Protein AF-A0A4Y2CMY1-F1 (afdb_monomer)

Mean predicted aligned error: 8.2 Å

Structure (mmCIF, N/CA/C/O backbone):
data_AF-A0A4Y2CMY1-F1
#
_entry.id   AF-A0A4Y2CMY1-F1
#
loop_
_atom_site.group_PDB
_atom_site.id
_atom_site.type_symbol
_atom_site.label_atom_id
_atom_site.label_alt_id
_atom_site.label_comp_id
_atom_site.label_asym_id
_atom_site.label_entity_id
_atom_site.label_seq_id
_atom_site.pdbx_PDB_ins_code
_atom_site.Cartn_x
_atom_site.Cartn_y
_atom_site.Cartn_z
_atom_site.occupancy
_atom_site.B_iso_or_equiv
_atom_site.auth_seq_id
_atom_site.auth_comp_id
_atom_site.auth_asym_id
_atom_site.auth_atom_id
_atom_site.pdbx_PDB_model_num
ATOM 1 N N . MET A 1 1 ? 28.777 8.986 -22.158 1.00 39.94 1 MET A N 1
ATOM 2 C CA . MET A 1 1 ? 27.433 9.081 -21.560 1.00 39.94 1 MET A CA 1
ATOM 3 C C . MET A 1 1 ? 26.627 7.968 -22.205 1.00 39.94 1 MET A C 1
ATOM 5 O O . MET A 1 1 ? 26.491 7.992 -23.418 1.00 39.94 1 MET A O 1
ATOM 9 N N . ARG A 1 2 ? 26.308 6.896 -21.472 1.00 36.31 2 ARG A N 1
ATOM 10 C CA . ARG A 1 2 ? 25.406 5.855 -21.984 1.00 36.31 2 ARG A CA 1
ATOM 11 C C . ARG A 1 2 ? 24.014 6.288 -21.560 1.00 36.31 2 ARG A C 1
ATOM 13 O O . ARG A 1 2 ? 23.754 6.332 -20.362 1.00 36.31 2 ARG A O 1
ATOM 20 N N . ASP A 1 3 ? 23.187 6.637 -22.531 1.00 36.41 3 ASP A N 1
ATOM 21 C CA . ASP A 1 3 ? 21.762 6.821 -22.311 1.00 36.41 3 ASP A CA 1
ATOM 22 C C . ASP A 1 3 ? 21.193 5.451 -21.945 1.00 36.41 3 ASP A C 1
ATOM 24 O O . ASP A 1 3 ? 21.105 4.548 -22.779 1.00 36.41 3 ASP A O 1
ATOM 28 N N . ILE A 1 4 ? 20.915 5.251 -20.658 1.00 46.50 4 ILE A N 1
ATOM 29 C CA . ILE A 1 4 ? 20.134 4.107 -20.207 1.00 46.50 4 ILE A CA 1
ATOM 30 C C . ILE A 1 4 ? 18.685 4.495 -20.482 1.00 46.50 4 ILE A C 1
ATOM 32 O O . ILE A 1 4 ? 18.083 5.255 -19.730 1.00 46.50 4 ILE A O 1
ATOM 36 N N . TYR A 1 5 ? 18.154 4.007 -21.600 1.00 39.91 5 TYR A N 1
ATOM 37 C CA . TYR A 1 5 ? 16.714 3.929 -21.799 1.00 39.91 5 TYR A CA 1
ATOM 38 C C . TYR A 1 5 ? 16.161 2.970 -20.742 1.00 39.91 5 TYR A C 1
ATOM 40 O O . TYR A 1 5 ? 16.405 1.765 -20.808 1.00 39.91 5 TYR A O 1
ATOM 48 N N . VAL A 1 6 ? 15.456 3.506 -19.747 1.00 49.09 6 VAL A N 1
ATOM 49 C CA . VAL A 1 6 ? 14.547 2.707 -18.921 1.00 49.09 6 VAL A CA 1
ATOM 50 C C . VAL A 1 6 ? 13.265 2.607 -19.737 1.00 49.09 6 VAL A C 1
ATOM 52 O O . VAL A 1 6 ? 12.401 3.475 -19.667 1.00 49.09 6 VAL A O 1
ATOM 55 N N . ASP A 1 7 ? 13.234 1.629 -20.637 1.00 40.53 7 ASP A N 1
ATOM 56 C CA . ASP A 1 7 ? 12.063 1.338 -21.454 1.00 40.53 7 ASP A CA 1
ATOM 57 C C . ASP A 1 7 ? 11.098 0.507 -20.595 1.00 40.53 7 ASP A C 1
ATOM 59 O O . ASP A 1 7 ? 11.425 -0.609 -20.185 1.00 40.53 7 ASP A O 1
ATOM 63 N N . GLY A 1 8 ? 9.953 1.100 -20.258 1.00 53.59 8 GLY A N 1
ATOM 64 C CA . GLY A 1 8 ? 8.936 0.542 -19.367 1.00 53.59 8 GLY A CA 1
ATOM 65 C C . GLY A 1 8 ? 8.569 1.516 -18.249 1.00 53.59 8 GLY A C 1
ATOM 66 O O . GLY A 1 8 ? 9.427 1.943 -17.479 1.00 53.59 8 GLY A O 1
ATOM 67 N N . GLU A 1 9 ? 7.286 1.874 -18.145 1.00 57.78 9 GLU A N 1
ATOM 68 C CA . GLU A 1 9 ? 6.769 2.404 -16.882 1.00 57.78 9 GLU A CA 1
ATOM 69 C C . GLU A 1 9 ? 7.078 1.352 -15.812 1.00 57.78 9 GLU A C 1
ATOM 71 O O . GLU A 1 9 ? 6.685 0.196 -15.963 1.00 57.78 9 GLU A O 1
ATOM 76 N N . ASN A 1 10 ? 7.828 1.707 -14.765 1.00 75.69 10 ASN A N 1
ATOM 77 C CA . ASN A 1 10 ? 7.955 0.793 -13.639 1.00 75.69 10 ASN A CA 1
ATOM 78 C C . ASN A 1 10 ? 6.553 0.654 -13.028 1.00 75.69 10 ASN A C 1
ATOM 80 O O . ASN A 1 10 ? 5.804 1.624 -12.904 1.00 75.69 10 ASN A O 1
ATOM 84 N N . THR A 1 11 ? 6.142 -0.558 -12.691 1.00 86.19 11 THR A N 1
ATOM 85 C CA . THR A 1 11 ? 4.811 -0.787 -12.131 1.00 86.19 11 THR A CA 1
ATOM 86 C C . THR A 1 11 ? 4.911 -1.533 -10.820 1.00 86.19 11 THR A C 1
ATOM 88 O O . THR A 1 11 ? 5.835 -2.307 -10.573 1.00 86.19 11 THR A O 1
ATOM 91 N N . VAL A 1 12 ? 3.939 -1.274 -9.954 1.00 89.44 12 VAL A N 1
ATOM 92 C CA . VAL A 1 12 ? 3.596 -2.153 -8.847 1.00 89.44 12 VAL A CA 1
ATOM 93 C C . VAL A 1 12 ? 2.366 -2.934 -9.283 1.00 89.44 12 VAL A C 1
ATOM 95 O O . VAL A 1 12 ? 1.256 -2.400 -9.352 1.00 89.44 12 VAL A O 1
ATOM 98 N N . ASP A 1 13 ? 2.589 -4.199 -9.608 1.00 91.88 13 ASP A N 1
ATOM 99 C CA . ASP A 1 13 ? 1.541 -5.134 -9.991 1.00 91.88 13 ASP A CA 1
ATOM 100 C C . ASP A 1 13 ? 0.926 -5.754 -8.730 1.00 91.88 13 ASP A C 1
ATOM 102 O O . ASP A 1 13 ? 1.616 -6.379 -7.920 1.00 91.88 13 ASP A O 1
ATOM 106 N N . VAL A 1 14 ? -0.384 -5.592 -8.558 1.00 91.94 14 VAL A N 1
ATOM 107 C CA . VAL A 1 14 ? -1.132 -6.119 -7.413 1.00 91.94 14 VAL A CA 1
ATOM 108 C C . VAL A 1 14 ? -1.873 -7.381 -7.836 1.00 91.94 14 VAL A C 1
ATOM 110 O O . VAL A 1 14 ? -2.736 -7.367 -8.717 1.00 91.94 14 VAL A O 1
ATOM 113 N N . TYR A 1 15 ? -1.547 -8.481 -7.167 1.00 92.00 15 TYR A N 1
ATOM 114 C CA . TYR A 1 15 ? -2.124 -9.798 -7.405 1.00 92.00 15 TYR A CA 1
ATOM 115 C C . TYR A 1 15 ? -3.077 -10.160 -6.269 1.00 92.00 15 TYR A C 1
ATOM 117 O O . TYR A 1 15 ? -2.705 -10.100 -5.098 1.00 92.00 15 TYR A O 1
ATOM 125 N N . PHE A 1 16 ? -4.292 -10.588 -6.610 1.00 88.31 16 PHE A N 1
ATOM 126 C CA . PHE A 1 16 ? -5.270 -11.062 -5.632 1.00 88.31 16 PHE A CA 1
ATOM 127 C C . PHE A 1 16 ? -5.338 -12.590 -5.638 1.00 88.31 16 PHE A C 1
ATOM 129 O O . PHE A 1 16 ? -5.302 -13.231 -6.695 1.00 88.31 16 PHE A O 1
ATOM 136 N N . TRP A 1 17 ? -5.423 -13.173 -4.442 1.00 90.19 17 TRP A N 1
ATOM 137 C CA . TRP A 1 17 ? -5.604 -14.610 -4.266 1.00 90.19 17 TRP A CA 1
ATOM 138 C C . TRP A 1 17 ? -7.013 -15.026 -4.693 1.00 90.19 17 TRP A C 1
ATOM 140 O O . TRP A 1 17 ? -8.000 -14.500 -4.181 1.00 90.19 17 TRP A O 1
ATOM 150 N N . ASN A 1 18 ? -7.107 -16.000 -5.596 1.00 87.31 18 ASN A N 1
ATOM 151 C CA . ASN A 1 18 ? -8.354 -16.669 -5.941 1.00 87.31 18 ASN A CA 1
ATOM 152 C C . A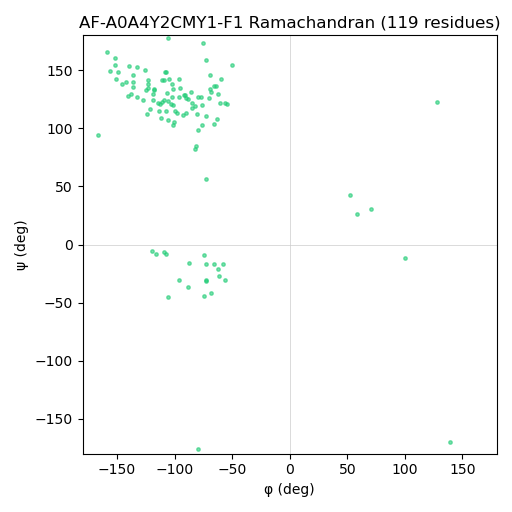SN A 1 18 ? -8.440 -17.990 -5.162 1.00 87.31 18 ASN A C 1
ATOM 154 O O . ASN A 1 18 ? -7.666 -18.917 -5.409 1.00 87.31 18 ASN A O 1
ATOM 158 N N . SER A 1 19 ? -9.393 -18.078 -4.231 1.00 89.50 19 SER A N 1
ATOM 159 C CA . SER A 1 19 ? -9.588 -19.255 -3.379 1.00 89.50 19 SER A CA 1
ATOM 160 C C . SER A 1 19 ? -10.182 -20.457 -4.112 1.00 89.50 19 SER A C 1
ATOM 162 O O . SER A 1 19 ? -9.848 -21.586 -3.764 1.00 89.50 19 SER A O 1
ATOM 164 N N . GLU A 1 20 ? -11.014 -20.243 -5.134 1.00 89.88 20 GLU A N 1
ATOM 165 C CA . GLU A 1 20 ? -11.628 -21.324 -5.916 1.00 89.88 20 GLU A CA 1
ATOM 166 C C . GLU A 1 20 ? -10.576 -22.067 -6.744 1.00 89.88 20 GLU A C 1
ATOM 168 O O . GLU A 1 20 ? -10.574 -23.296 -6.805 1.00 89.88 20 GLU A O 1
ATOM 173 N N . GLY A 1 21 ? -9.649 -21.316 -7.346 1.00 88.62 21 GLY A N 1
ATOM 174 C CA . GLY A 1 21 ? -8.544 -21.863 -8.135 1.00 88.62 21 GLY A CA 1
ATOM 175 C C . GLY A 1 21 ? -7.300 -22.215 -7.318 1.00 88.62 21 GLY A C 1
ATOM 176 O O . GLY A 1 21 ? -6.438 -22.933 -7.813 1.00 88.62 21 GLY A O 1
ATOM 177 N N . SER A 1 22 ? -7.196 -21.723 -6.078 1.00 91.81 22 SER A N 1
ATOM 178 C CA . SER A 1 22 ? -5.965 -21.760 -5.274 1.00 91.81 22 SER A CA 1
ATOM 179 C C . SER A 1 22 ? -4.748 -21.174 -6.006 1.00 91.81 22 SER A C 1
ATOM 181 O O . SER A 1 22 ? -3.646 -21.725 -5.967 1.00 91.81 22 SER A O 1
ATOM 183 N N . THR A 1 23 ? -4.950 -20.050 -6.694 1.00 92.44 23 THR A N 1
ATOM 184 C CA . THR A 1 23 ? -3.920 -19.376 -7.497 1.00 92.44 23 THR A CA 1
ATOM 185 C C . THR A 1 23 ? -3.987 -17.863 -7.334 1.00 92.44 23 THR A C 1
ATOM 187 O O . THR A 1 23 ? -5.061 -17.296 -7.141 1.00 92.44 23 THR A O 1
ATOM 190 N N . PHE A 1 24 ? -2.859 -17.183 -7.526 1.00 90.62 24 PHE A N 1
ATOM 191 C CA . PHE A 1 24 ? -2.863 -15.761 -7.872 1.00 90.62 24 PHE A CA 1
ATOM 192 C C . PHE A 1 24 ? -3.159 -15.626 -9.374 1.00 90.62 24 PHE A C 1
ATOM 194 O O . PHE A 1 24 ? -2.531 -16.303 -10.187 1.00 90.62 24 PHE A O 1
ATOM 201 N N . SER A 1 25 ? -4.157 -14.818 -9.739 1.00 69.31 25 SER A N 1
ATOM 202 C CA . SER A 1 25 ? -4.545 -14.590 -11.150 1.00 69.31 25 SER A CA 1
ATOM 203 C C . SER A 1 25 ? -3.604 -13.572 -11.828 1.00 69.31 25 SER A C 1
ATOM 205 O O . SER A 1 25 ? -2.664 -13.119 -11.189 1.00 69.31 25 SER A O 1
ATOM 207 N N . SER A 1 26 ? -3.835 -13.169 -13.090 1.00 73.94 26 SER A N 1
ATOM 208 C CA . SER A 1 26 ? -3.190 -11.970 -13.682 1.00 73.94 26 SER A CA 1
ATOM 209 C C . SER A 1 26 ? -3.351 -10.745 -12.764 1.00 73.94 26 SER A C 1
ATOM 211 O O . SER A 1 26 ? -4.330 -10.728 -12.010 1.00 73.94 26 SER A O 1
ATOM 213 N N . PRO A 1 27 ? -2.457 -9.731 -12.810 1.00 7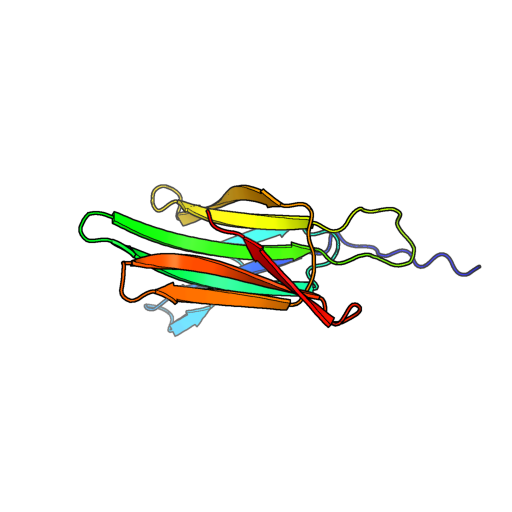6.44 27 PRO A N 1
ATOM 214 C CA . PRO A 1 27 ? -2.531 -8.614 -11.873 1.00 76.44 27 PRO A CA 1
ATOM 215 C C . PRO A 1 27 ? -3.925 -7.988 -11.920 1.00 76.44 27 PRO A C 1
ATOM 217 O O . PRO A 1 27 ? -4.397 -7.568 -12.978 1.00 76.44 27 PRO A O 1
ATOM 220 N N . GLY A 1 28 ? -4.606 -7.987 -10.773 1.00 83.56 28 GLY A N 1
ATOM 221 C CA . GLY A 1 28 ? -5.939 -7.397 -10.650 1.00 83.56 28 GLY A CA 1
ATOM 222 C C . GLY A 1 28 ? -5.881 -5.876 -10.673 1.00 83.56 28 GLY A C 1
ATOM 223 O O . GLY A 1 28 ? -6.887 -5.225 -10.936 1.00 83.56 28 GLY A O 1
ATOM 224 N N . GLN A 1 29 ? -4.692 -5.313 -10.452 1.00 92.75 29 GLN A N 1
ATOM 225 C CA . GLN A 1 29 ? -4.406 -3.907 -10.652 1.00 92.75 29 GLN A CA 1
ATOM 226 C C . GLN A 1 29 ? -2.934 -3.704 -11.016 1.00 92.75 29 GLN A C 1
ATOM 228 O O . GLN A 1 29 ? -2.057 -4.357 -10.459 1.00 92.75 29 GLN A O 1
ATOM 233 N N . ILE A 1 30 ? -2.668 -2.753 -11.911 1.00 92.44 30 ILE A N 1
ATOM 234 C CA . ILE A 1 30 ? -1.324 -2.269 -12.233 1.00 92.44 30 ILE A CA 1
ATOM 235 C C . ILE A 1 30 ? -1.251 -0.812 -11.777 1.00 92.44 30 ILE A C 1
ATOM 237 O O . ILE A 1 30 ? -2.069 0.013 -12.191 1.00 92.44 30 ILE A O 1
ATOM 241 N N . ILE A 1 31 ? -0.303 -0.497 -10.897 1.00 92.44 31 ILE A N 1
ATOM 242 C CA . ILE A 1 31 ? -0.072 0.860 -10.399 1.00 92.44 31 ILE A CA 1
ATOM 243 C C . ILE A 1 31 ? 1.219 1.377 -11.023 1.00 92.44 31 ILE A C 1
ATOM 245 O O . ILE A 1 31 ? 2.294 0.857 -10.739 1.00 92.44 31 ILE A O 1
ATOM 249 N N . ALA A 1 32 ? 1.121 2.416 -11.852 1.00 88.25 32 ALA A N 1
ATOM 250 C CA . ALA A 1 32 ? 2.301 3.084 -12.387 1.00 88.25 32 ALA A CA 1
ATOM 251 C C . ALA A 1 32 ? 3.123 3.695 -11.245 1.00 88.25 32 ALA A C 1
ATOM 253 O O . ALA A 1 32 ? 2.592 4.426 -10.401 1.00 88.25 32 ALA A O 1
ATOM 254 N N . SER A 1 33 ? 4.420 3.410 -11.243 1.00 83.06 33 SER A N 1
ATOM 255 C CA . SER A 1 33 ? 5.382 3.961 -10.304 1.00 83.06 33 SER A CA 1
ATOM 256 C C . SER A 1 33 ? 6.645 4.381 -11.037 1.00 83.06 33 SER A C 1
ATOM 258 O O . SER A 1 33 ? 7.055 3.772 -12.014 1.00 83.06 33 SER A O 1
ATOM 260 N N . THR A 1 34 ? 7.303 5.444 -10.589 1.00 75.62 34 THR A N 1
ATOM 261 C CA . THR A 1 34 ? 8.565 5.815 -11.246 1.00 75.62 34 THR A CA 1
ATOM 262 C C . THR A 1 34 ? 9.679 4.844 -10.848 1.00 75.62 34 THR A C 1
ATOM 264 O O . THR A 1 34 ? 10.440 4.398 -11.701 1.00 75.62 34 THR A O 1
ATOM 267 N N . TYR A 1 35 ? 9.765 4.507 -9.557 1.00 81.00 35 TYR A N 1
ATOM 268 C CA . TYR A 1 35 ? 10.724 3.562 -8.983 1.00 81.00 35 TYR A CA 1
ATOM 269 C C . TYR A 1 35 ? 10.281 3.208 -7.557 1.00 81.00 35 TYR A C 1
ATOM 271 O O . TYR A 1 35 ? 10.570 3.952 -6.620 1.00 81.00 35 TYR A O 1
ATOM 279 N N . ALA A 1 36 ? 9.535 2.117 -7.388 1.00 86.31 36 ALA A N 1
ATOM 280 C CA . ALA A 1 36 ? 9.080 1.689 -6.069 1.00 86.31 36 ALA A CA 1
ATOM 281 C C . ALA A 1 36 ? 10.260 1.112 -5.268 1.00 86.31 36 ALA A C 1
ATOM 283 O O . ALA A 1 36 ? 10.787 0.054 -5.602 1.00 86.31 36 ALA A O 1
ATOM 284 N N . GLU A 1 37 ? 10.679 1.823 -4.224 1.00 85.00 37 GLU A N 1
ATOM 285 C CA . GLU A 1 37 ? 11.760 1.416 -3.320 1.00 85.00 37 GLU A CA 1
ATOM 286 C C . GLU A 1 37 ? 11.226 0.563 -2.164 1.00 85.00 37 GLU A C 1
ATOM 288 O O . GLU A 1 37 ? 11.858 -0.406 -1.753 1.00 85.00 37 GLU A O 1
ATOM 293 N N . SER A 1 38 ? 10.033 0.898 -1.672 1.00 89.19 38 SER A N 1
ATOM 294 C CA . SER A 1 38 ? 9.363 0.179 -0.594 1.00 89.19 38 SER A CA 1
ATOM 295 C C . SER A 1 38 ? 7.863 0.123 -0.852 1.00 89.19 38 SER A C 1
ATOM 297 O O . SER A 1 38 ? 7.257 1.098 -1.306 1.00 89.19 38 SER A O 1
ATOM 299 N N . VAL A 1 39 ? 7.261 -1.027 -0.561 1.00 92.19 39 VAL A N 1
ATOM 300 C CA . VAL A 1 39 ? 5.821 -1.261 -0.679 1.00 92.19 39 VAL A CA 1
ATOM 301 C C . VAL A 1 39 ? 5.346 -1.924 0.603 1.00 92.19 39 VAL A C 1
ATOM 303 O O . VAL A 1 39 ? 5.892 -2.951 1.003 1.00 92.19 39 VAL A O 1
ATOM 306 N N . LEU A 1 40 ? 4.322 -1.357 1.242 1.00 95.12 40 LEU A N 1
ATOM 307 C CA . LEU A 1 40 ? 3.814 -1.878 2.504 1.00 95.12 40 LEU A CA 1
ATOM 308 C C . LEU A 1 40 ? 2.290 -1.819 2.583 1.00 95.12 40 LEU A C 1
ATOM 310 O O . LEU A 1 40 ? 1.674 -0.770 2.390 1.00 95.12 40 LEU A O 1
ATOM 314 N N . LEU A 1 41 ? 1.691 -2.961 2.913 1.00 95.00 41 LEU A N 1
ATOM 315 C CA . LEU A 1 41 ? 0.254 -3.123 3.104 1.00 95.00 41 LEU A CA 1
ATOM 316 C C . LEU A 1 41 ? -0.104 -3.017 4.593 1.00 95.00 41 LEU A C 1
ATOM 318 O O . LEU A 1 41 ? 0.616 -3.534 5.446 1.00 95.00 41 LEU A O 1
ATOM 322 N N . MET A 1 42 ? -1.243 -2.400 4.900 1.00 95.44 42 MET A N 1
ATOM 323 C CA . MET A 1 42 ? -1.806 -2.336 6.247 1.00 95.44 42 MET A CA 1
ATOM 324 C C . MET A 1 42 ? -3.313 -2.561 6.214 1.00 95.44 42 MET A C 1
ATOM 326 O O . MET A 1 42 ? -4.024 -1.878 5.485 1.00 95.44 42 MET A O 1
ATOM 330 N N . SER A 1 43 ? -3.803 -3.474 7.051 1.00 94.81 43 SER A N 1
ATOM 331 C CA . SER A 1 43 ? -5.223 -3.564 7.391 1.00 94.81 43 SER A CA 1
ATOM 332 C C . SER A 1 43 ? -5.435 -2.889 8.739 1.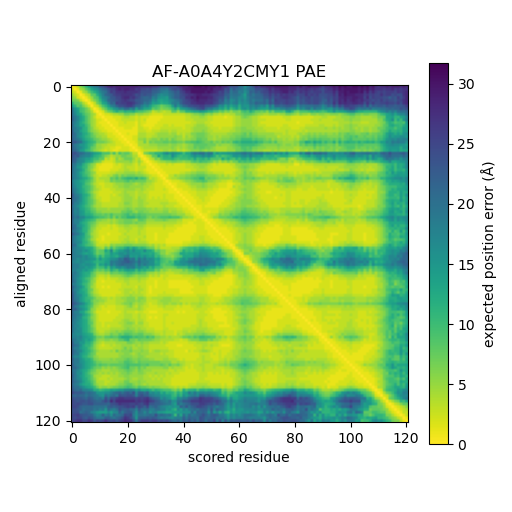00 94.81 43 SER A C 1
ATOM 334 O O . SER A 1 43 ? -4.943 -3.370 9.757 1.00 94.81 43 SER A O 1
ATOM 336 N N . TYR A 1 44 ? -6.180 -1.792 8.752 1.00 94.25 44 TYR A N 1
ATOM 337 C CA . TYR A 1 44 ? -6.470 -1.010 9.945 1.00 94.25 44 TYR A CA 1
ATOM 338 C C . TYR A 1 44 ? -7.974 -0.989 10.205 1.00 94.25 44 TYR A C 1
ATOM 340 O O . TYR A 1 44 ? -8.754 -0.580 9.349 1.00 94.25 44 TYR A O 1
ATOM 348 N N . ALA A 1 45 ? -8.376 -1.417 11.398 1.00 92.75 45 ALA A N 1
ATOM 349 C CA . ALA A 1 45 ? -9.769 -1.440 11.810 1.00 92.75 45 ALA A CA 1
ATOM 350 C C . ALA A 1 45 ? -9.968 -0.638 13.097 1.00 92.75 45 ALA A C 1
ATOM 352 O O . ALA A 1 45 ? -9.187 -0.725 14.041 1.00 92.75 45 ALA A O 1
ATOM 353 N N . THR A 1 46 ? -11.055 0.117 13.114 1.00 87.44 46 THR A N 1
ATOM 354 C CA . THR A 1 46 ? -11.638 0.767 14.288 1.00 87.44 46 THR A CA 1
ATOM 355 C C . THR A 1 46 ? -12.903 0.013 14.691 1.00 87.44 46 THR A C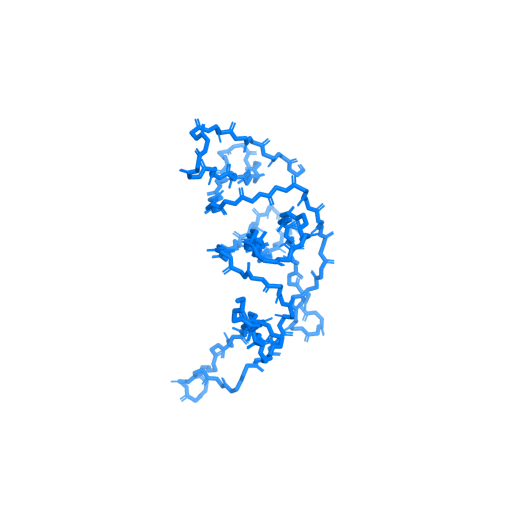 1
ATOM 357 O O . THR A 1 46 ? -13.338 -0.905 13.997 1.00 87.44 46 THR A O 1
ATOM 360 N N . GLU A 1 47 ? -13.551 0.442 15.771 1.00 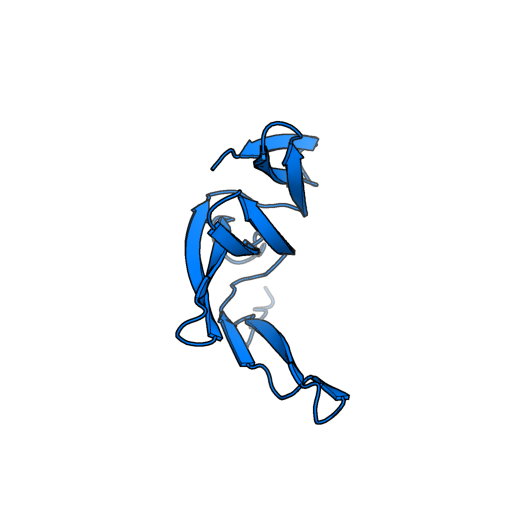87.75 47 GLU A N 1
ATOM 361 C CA . GLU A 1 47 ? -14.848 -0.107 16.184 1.00 87.75 47 GLU A CA 1
ATOM 362 C C . GLU A 1 47 ? -15.927 -0.012 15.084 1.00 87.75 47 GLU A C 1
ATOM 364 O O . GLU A 1 47 ? -16.791 -0.880 14.994 1.00 87.75 47 GLU A O 1
ATOM 369 N N . TYR A 1 48 ? -15.863 1.003 14.213 1.00 88.44 48 TYR A N 1
ATOM 370 C CA . TYR A 1 48 ? -16.936 1.312 13.255 1.00 88.44 48 TYR A CA 1
ATOM 371 C C . TYR A 1 48 ? -16.541 1.170 11.784 1.00 88.44 48 TYR A C 1
ATOM 373 O O . TYR A 1 48 ? -17.388 1.314 10.904 1.00 88.44 48 TYR A O 1
ATOM 381 N N . SER A 1 49 ? -15.262 0.951 11.483 1.00 89.50 49 SER A N 1
ATOM 382 C CA . SER A 1 49 ? -14.769 0.945 10.104 1.00 89.50 49 SER A CA 1
ATOM 383 C C . SER A 1 49 ? -13.495 0.128 9.955 1.00 89.50 49 SER A C 1
ATOM 385 O O . SER A 1 49 ? -12.688 0.066 10.878 1.00 89.50 49 SER A O 1
ATOM 387 N N . SER A 1 50 ? -13.313 -0.469 8.780 1.00 93.12 50 SER A N 1
ATOM 388 C CA . SER A 1 50 ? -12.089 -1.160 8.383 1.00 93.12 50 SER A CA 1
ATOM 389 C C . SER A 1 50 ? -11.557 -0.535 7.102 1.00 93.12 50 SER A C 1
ATOM 391 O O . SER A 1 50 ? -12.327 -0.152 6.219 1.00 93.12 50 SER A O 1
ATOM 393 N N . PHE A 1 51 ? -10.241 -0.419 7.012 1.00 94.50 51 PHE A N 1
ATOM 394 C CA . PHE A 1 51 ? -9.533 0.160 5.887 1.00 94.50 51 PHE A CA 1
ATOM 395 C C . PHE A 1 51 ? -8.337 -0.716 5.541 1.00 94.50 51 PHE A C 1
ATOM 397 O O . PHE A 1 51 ? -7.611 -1.170 6.423 1.00 94.50 51 PHE A O 1
ATOM 404 N N . ILE A 1 52 ? -8.094 -0.896 4.247 1.00 96.19 52 ILE A N 1
ATOM 405 C CA . ILE A 1 52 ? -6.852 -1.483 3.755 1.00 96.19 52 ILE A CA 1
ATOM 406 C C . ILE A 1 52 ? -6.084 -0.380 3.036 1.00 96.19 52 ILE A C 1
ATOM 408 O O . ILE A 1 52 ? -6.594 0.232 2.095 1.00 96.19 52 ILE A O 1
ATOM 412 N N . PHE A 1 53 ? -4.866 -0.121 3.490 1.00 96.88 53 PHE A N 1
ATOM 413 C CA . PHE A 1 53 ? -3.950 0.837 2.895 1.00 96.88 53 PHE A CA 1
ATOM 414 C C . PHE A 1 53 ? -2.791 0.116 2.220 1.00 96.88 53 PHE A C 1
ATOM 416 O O . PHE A 1 53 ? -2.269 -0.867 2.742 1.00 96.88 53 PHE A O 1
ATOM 423 N N . LEU A 1 54 ? -2.366 0.645 1.079 1.00 96.62 54 LEU A N 1
ATOM 424 C CA . LEU A 1 54 ? -1.144 0.264 0.385 1.00 96.62 54 LEU A CA 1
ATOM 425 C C . LEU A 1 54 ? -0.282 1.514 0.254 1.00 96.62 54 LEU A C 1
ATOM 427 O O . LEU A 1 54 ? -0.677 2.472 -0.405 1.00 96.62 54 LEU A O 1
ATOM 431 N N . ALA A 1 55 ? 0.884 1.520 0.881 1.00 95.50 55 ALA A N 1
ATOM 432 C CA . ALA A 1 55 ? 1.852 2.594 0.749 1.00 95.50 55 ALA A CA 1
ATOM 433 C C . ALA A 1 55 ? 2.969 2.180 -0.210 1.00 95.50 55 ALA A C 1
ATOM 435 O O . ALA A 1 55 ? 3.498 1.075 -0.106 1.00 95.50 55 ALA A O 1
ATOM 436 N N . ILE A 1 56 ? 3.315 3.073 -1.136 1.00 93.69 56 ILE A N 1
ATOM 437 C CA . ILE A 1 56 ? 4.409 2.903 -2.094 1.00 93.69 56 ILE A CA 1
ATOM 438 C C . ILE A 1 56 ? 5.349 4.097 -1.933 1.00 93.69 56 ILE A C 1
ATOM 440 O O . ILE A 1 56 ? 4.964 5.229 -2.236 1.00 93.69 56 ILE A O 1
ATOM 444 N N . ALA A 1 57 ? 6.565 3.854 -1.446 1.00 91.25 57 ALA A N 1
ATOM 445 C CA . ALA A 1 57 ? 7.636 4.842 -1.447 1.00 91.25 57 ALA A CA 1
ATOM 446 C C . ALA A 1 57 ? 8.339 4.804 -2.803 1.00 91.25 57 ALA A C 1
ATOM 448 O O . ALA A 1 57 ? 8.920 3.789 -3.191 1.00 91.25 57 ALA A O 1
ATOM 449 N N . GLU A 1 58 ? 8.271 5.912 -3.526 1.00 87.81 58 GLU A N 1
ATOM 450 C CA . GLU A 1 58 ? 8.971 6.111 -4.783 1.00 87.81 58 GLU A CA 1
ATOM 451 C C . GLU A 1 58 ? 10.315 6.784 -4.505 1.00 87.81 58 GLU A C 1
ATOM 453 O O . GLU A 1 58 ? 10.375 7.946 -4.086 1.00 87.81 58 GLU A O 1
ATOM 458 N N . GLY A 1 59 ? 11.388 6.027 -4.719 1.00 74.44 59 GLY A N 1
ATOM 459 C CA . GLY A 1 59 ? 12.754 6.485 -4.507 1.00 74.44 59 GLY A CA 1
ATOM 460 C C . GLY A 1 59 ? 13.236 7.435 -5.605 1.00 74.44 59 GLY A C 1
ATOM 461 O O . GLY A 1 59 ? 12.588 7.648 -6.635 1.00 74.44 59 GLY A O 1
ATOM 462 N N . LYS A 1 60 ? 14.432 7.997 -5.407 1.00 67.38 60 LYS A N 1
ATOM 463 C CA . LYS A 1 60 ? 15.097 8.822 -6.425 1.00 67.38 60 LYS A CA 1
ATOM 464 C C . LYS A 1 60 ? 15.713 7.942 -7.506 1.00 67.38 60 LYS A C 1
ATOM 466 O O . LYS A 1 60 ? 16.557 7.099 -7.213 1.00 67.38 60 LYS A O 1
ATOM 471 N N . ILE A 1 61 ? 15.395 8.216 -8.769 1.00 65.75 61 ILE A N 1
ATOM 472 C CA . ILE A 1 61 ? 16.180 7.691 -9.890 1.00 65.75 61 ILE A CA 1
ATOM 473 C C . ILE A 1 61 ? 17.398 8.608 -10.068 1.00 65.75 61 ILE A C 1
ATOM 475 O O . ILE A 1 61 ? 17.209 9.778 -10.388 1.00 65.75 61 ILE A O 1
ATOM 479 N N . PRO A 1 62 ? 18.650 8.125 -9.938 1.00 57.22 62 PRO A N 1
ATOM 480 C CA . PRO A 1 62 ? 19.844 8.983 -9.974 1.00 57.22 62 PRO A CA 1
ATOM 481 C C . PRO A 1 62 ? 20.025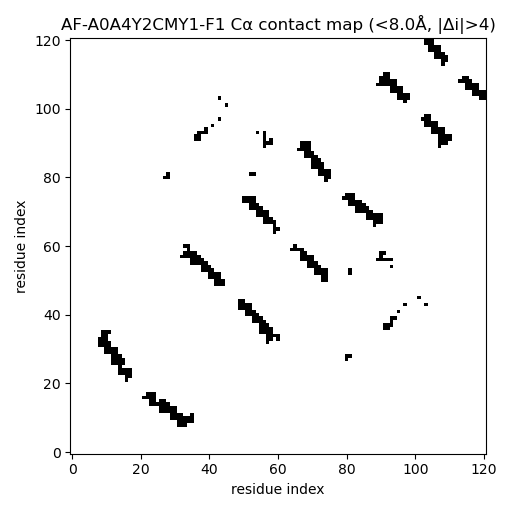 9.820 -11.252 1.00 57.22 62 PRO A C 1
ATOM 483 O O . PRO A 1 62 ? 20.810 10.763 -11.264 1.00 57.22 62 PRO A O 1
ATOM 486 N N . MET A 1 63 ? 19.328 9.468 -12.337 1.00 61.00 63 MET A N 1
ATOM 487 C CA . MET A 1 63 ? 19.442 10.106 -13.653 1.00 61.00 63 MET A CA 1
ATOM 488 C C . MET A 1 63 ? 18.212 10.940 -14.047 1.00 61.00 63 MET A C 1
ATOM 490 O O . MET A 1 63 ? 18.254 11.626 -15.065 1.00 61.00 63 MET A O 1
ATOM 494 N N . VAL A 1 64 ? 17.137 10.914 -13.252 1.00 66.38 64 VAL A N 1
ATOM 495 C CA . VAL A 1 64 ? 15.913 11.694 -13.486 1.00 66.38 64 VAL A CA 1
ATOM 496 C C . VAL A 1 64 ? 15.742 12.632 -12.298 1.00 66.38 64 VAL A C 1
ATOM 498 O O . VAL A 1 64 ? 15.793 12.188 -11.156 1.00 66.38 64 VAL A O 1
ATOM 501 N N . GLN A 1 65 ? 15.536 13.929 -12.539 1.00 63.62 65 GLN A N 1
ATOM 502 C CA . GLN A 1 65 ? 15.232 14.899 -11.476 1.00 63.62 65 GLN A CA 1
ATOM 503 C C . GLN A 1 65 ? 13.799 14.712 -10.945 1.00 63.62 65 GLN A C 1
ATOM 505 O O . GLN A 1 65 ? 12.988 15.632 -10.989 1.00 63.62 65 GLN A O 1
ATOM 510 N N . ASN A 1 66 ? 13.466 13.509 -10.483 1.00 68.00 66 ASN A N 1
ATOM 511 C CA . ASN A 1 66 ? 12.213 13.261 -9.795 1.00 68.00 66 ASN A CA 1
ATOM 512 C C . ASN A 1 66 ? 12.420 13.449 -8.299 1.00 68.00 66 ASN A C 1
ATOM 514 O O . ASN A 1 66 ? 13.331 12.871 -7.699 1.00 68.00 66 ASN A O 1
ATOM 518 N N . GLU A 1 67 ? 11.548 14.264 -7.711 1.00 74.94 67 GLU A N 1
ATOM 519 C CA . GLU A 1 67 ? 11.464 14.377 -6.266 1.00 74.94 67 GLU A CA 1
ATOM 520 C C . GLU A 1 67 ? 10.892 13.071 -5.692 1.00 74.94 67 GLU A C 1
ATOM 522 O O . GLU A 1 67 ? 9.908 12.543 -6.228 1.00 74.94 67 GLU A O 1
ATOM 527 N N . PRO A 1 68 ? 11.511 12.534 -4.630 1.00 80.81 68 PRO A N 1
ATOM 528 C CA . PRO A 1 68 ? 11.016 11.359 -3.940 1.00 80.81 68 PRO A CA 1
ATOM 529 C C . PRO A 1 68 ? 9.622 11.621 -3.387 1.00 80.81 68 PRO A C 1
ATOM 531 O O . PRO A 1 68 ? 9.336 12.706 -2.871 1.00 80.81 68 PRO A O 1
ATOM 534 N N . ARG A 1 69 ? 8.764 10.609 -3.443 1.00 88.44 69 ARG A N 1
ATOM 535 C CA . ARG A 1 69 ? 7.429 10.715 -2.862 1.00 88.44 69 ARG A CA 1
ATOM 536 C C . ARG A 1 69 ? 6.926 9.375 -2.374 1.00 88.44 69 ARG A C 1
ATOM 538 O O . ARG A 1 69 ? 7.132 8.344 -2.993 1.00 88.44 69 ARG A O 1
ATOM 545 N N . LEU A 1 70 ? 6.135 9.431 -1.326 1.00 91.00 70 LEU A N 1
ATOM 546 C CA . LEU A 1 70 ? 5.352 8.338 -0.802 1.00 91.00 70 LEU A CA 1
ATOM 547 C C . LEU A 1 70 ? 3.903 8.531 -1.244 1.00 91.00 70 LEU A C 1
ATOM 549 O O . LEU A 1 70 ? 3.309 9.588 -1.026 1.00 91.00 70 LEU A O 1
ATOM 553 N N . VAL A 1 71 ? 3.317 7.512 -1.860 1.00 93.94 71 VAL A N 1
ATOM 554 C CA . VAL A 1 71 ? 1.910 7.515 -2.262 1.00 93.94 71 VAL A CA 1
ATOM 555 C C . VAL A 1 71 ? 1.164 6.483 -1.431 1.00 93.94 71 VAL A C 1
ATOM 557 O O . VAL A 1 71 ? 1.491 5.298 -1.457 1.00 93.94 71 VAL A O 1
ATOM 560 N N . ILE A 1 72 ? 0.151 6.937 -0.697 1.00 96.00 72 ILE A N 1
ATOM 561 C CA . ILE A 1 72 ? -0.761 6.077 0.052 1.00 96.00 72 ILE A CA 1
ATOM 562 C C . ILE A 1 72 ? -1.991 5.853 -0.814 1.00 96.00 72 ILE A C 1
ATOM 564 O O . ILE A 1 72 ? -2.636 6.801 -1.269 1.00 96.00 72 ILE A O 1
ATOM 568 N N . TYR A 1 73 ? -2.328 4.591 -1.013 1.00 97.25 73 TYR A N 1
ATOM 569 C CA . TYR A 1 73 ? -3.556 4.141 -1.631 1.00 97.25 73 TYR A CA 1
ATOM 570 C C . TYR A 1 73 ? -4.461 3.524 -0.572 1.00 97.25 73 TYR A C 1
ATOM 572 O O . TYR A 1 73 ? -3.989 2.919 0.390 1.00 97.25 73 TYR A O 1
ATOM 580 N N . ARG A 1 74 ? -5.769 3.650 -0.767 1.00 96.88 74 ARG A N 1
ATOM 581 C CA . ARG A 1 74 ? -6.796 3.007 0.045 1.00 96.88 74 ARG A CA 1
ATOM 582 C C . ARG A 1 74 ? -7.603 2.071 -0.844 1.00 96.88 74 ARG A C 1
ATOM 584 O O . ARG A 1 74 ? -7.986 2.457 -1.945 1.00 96.88 74 ARG A O 1
ATOM 591 N N . TYR A 1 75 ? -7.832 0.853 -0.376 1.00 96.56 75 TYR A N 1
ATOM 592 C CA . TYR A 1 75 ? -8.667 -0.113 -1.074 1.00 96.56 75 TYR A CA 1
ATOM 593 C C . TYR A 1 75 ? -10.127 0.346 -1.057 1.00 96.56 75 TYR A C 1
ATOM 595 O O . TYR A 1 75 ? -10.652 0.741 -0.011 1.00 96.56 75 TYR A O 1
ATOM 603 N N . ASP A 1 76 ? -10.752 0.327 -2.226 1.00 95.75 76 ASP A N 1
ATOM 604 C CA . ASP A 1 76 ? -12.162 0.620 -2.425 1.00 95.75 76 ASP A CA 1
ATOM 605 C C . ASP A 1 76 ? -12.907 -0.689 -2.701 1.00 95.75 76 ASP A C 1
ATOM 607 O O . ASP A 1 76 ? -12.811 -1.271 -3.782 1.00 95.75 76 ASP A O 1
ATOM 611 N N . ASP A 1 77 ? -13.680 -1.141 -1.715 1.00 90.44 77 ASP A N 1
ATOM 612 C CA . ASP A 1 77 ? -14.445 -2.3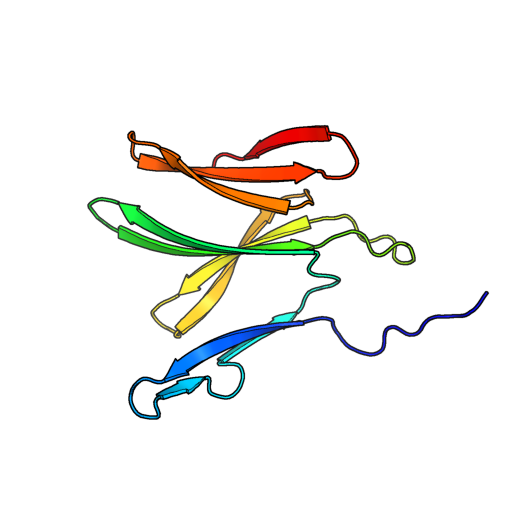88 -1.795 1.00 90.44 77 ASP A CA 1
ATOM 613 C C . ASP A 1 77 ? -15.499 -2.377 -2.914 1.00 90.44 77 ASP A C 1
ATOM 615 O O . ASP A 1 77 ? -15.928 -3.438 -3.363 1.00 90.44 77 ASP A O 1
ATOM 619 N N . SER A 1 78 ? -15.928 -1.197 -3.383 1.00 93.31 78 SER A N 1
ATOM 620 C CA . SER A 1 78 ? -16.974 -1.092 -4.407 1.00 93.31 78 SER A CA 1
ATOM 621 C C . SER A 1 78 ? -16.495 -1.515 -5.798 1.00 93.31 78 SER A C 1
ATOM 623 O O . SER A 1 78 ? -17.285 -2.032 -6.588 1.00 93.31 78 SER A O 1
ATOM 625 N N . ASN A 1 79 ? -15.210 -1.317 -6.098 1.00 91.81 79 ASN A N 1
ATOM 626 C CA . ASN A 1 79 ? -14.593 -1.705 -7.369 1.00 91.81 79 ASN A CA 1
ATOM 627 C C . ASN A 1 79 ? -13.450 -2.713 -7.206 1.00 91.81 79 ASN A C 1
ATOM 629 O O . ASN A 1 79 ? -12.958 -3.218 -8.212 1.00 91.81 79 ASN A O 1
ATOM 633 N N . GLY A 1 80 ? -13.066 -3.037 -5.970 1.00 91.44 80 GLY A N 1
ATOM 634 C CA . GLY A 1 80 ? -12.034 -4.019 -5.665 1.00 91.44 80 GLY A CA 1
ATOM 635 C C . GLY A 1 80 ? -10.623 -3.558 -6.026 1.00 91.44 80 GLY A C 1
ATOM 636 O O . GLY A 1 80 ? -9.796 -4.384 -6.408 1.00 91.44 80 GLY A O 1
ATOM 637 N N . LEU A 1 81 ? -10.348 -2.249 -5.964 1.00 94.38 81 LEU A N 1
ATOM 638 C CA . LEU A 1 81 ? -9.073 -1.662 -6.387 1.00 94.38 81 LEU A CA 1
ATOM 639 C C . LEU A 1 81 ? -8.520 -0.675 -5.354 1.00 94.38 81 LEU A C 1
ATOM 641 O O . LEU A 1 81 ? -9.249 -0.011 -4.621 1.00 94.38 81 LEU A O 1
ATOM 645 N N . PHE A 1 82 ? -7.200 -0.520 -5.338 1.00 96.56 82 PHE A N 1
ATOM 646 C CA . PHE A 1 82 ? -6.510 0.529 -4.597 1.00 96.56 82 PHE A CA 1
ATOM 647 C C . PHE A 1 82 ? -6.634 1.874 -5.311 1.00 96.56 82 PHE A C 1
ATOM 649 O O . PHE A 1 82 ? -6.141 2.059 -6.425 1.00 96.56 82 PHE A O 1
ATOM 656 N N . GLN A 1 83 ? -7.223 2.858 -4.643 1.00 96.12 83 GLN A N 1
ATOM 657 C CA . GLN A 1 83 ? -7.321 4.225 -5.140 1.00 96.12 83 GLN A CA 1
ATOM 658 C C . GLN A 1 83 ? -6.347 5.140 -4.414 1.00 96.12 83 GLN A C 1
ATOM 660 O O . GLN A 1 83 ? -6.124 5.005 -3.213 1.00 96.12 83 GLN A O 1
ATOM 665 N N . LYS A 1 84 ? -5.760 6.092 -5.144 1.00 95.94 84 LYS A N 1
ATOM 666 C CA . LYS A 1 84 ? -4.836 7.067 -4.559 1.00 95.94 84 LYS A CA 1
ATOM 667 C C . LYS A 1 84 ? -5.565 7.874 -3.486 1.00 95.94 84 LYS A C 1
ATOM 669 O O . LYS A 1 84 ? -6.555 8.537 -3.780 1.00 95.94 84 LYS A O 1
ATOM 674 N N . TYR A 1 85 ? -5.046 7.825 -2.268 1.00 96.06 85 TYR A N 1
ATOM 675 C CA . TYR A 1 85 ? -5.623 8.474 -1.097 1.00 96.06 85 TYR A CA 1
ATOM 676 C C . TYR A 1 85 ? -4.819 9.712 -0.689 1.00 96.06 85 TYR A C 1
ATOM 678 O O . TYR A 1 85 ? -5.394 10.771 -0.453 1.00 96.06 85 TYR A O 1
ATOM 686 N N . GLN A 1 86 ? -3.486 9.610 -0.665 1.00 95.19 86 GLN A N 1
ATOM 687 C CA . GLN A 1 86 ? -2.604 10.702 -0.246 1.00 95.19 86 GLN A CA 1
ATOM 688 C C . GLN A 1 86 ? -1.236 10.624 -0.935 1.00 95.19 86 GLN A C 1
ATOM 690 O O . GLN A 1 86 ? -0.782 9.551 -1.329 1.00 95.19 86 GLN A O 1
ATOM 695 N N . VAL A 1 87 ? -0.567 11.772 -1.059 1.00 92.56 87 VAL A N 1
ATOM 696 C CA . VAL A 1 87 ? 0.839 11.876 -1.474 1.00 92.56 87 VAL A CA 1
ATOM 697 C C . VAL A 1 87 ? 1.612 12.652 -0.410 1.00 92.56 87 VAL A C 1
ATOM 699 O O . VAL A 1 87 ? 1.166 13.714 0.025 1.00 92.56 87 VAL A O 1
ATOM 702 N N . ILE A 1 88 ? 2.768 12.134 -0.009 1.00 90.25 88 ILE A N 1
ATOM 703 C CA . ILE A 1 88 ? 3.683 12.719 0.974 1.00 90.25 88 ILE A CA 1
ATOM 704 C C . ILE A 1 88 ? 5.048 12.882 0.295 1.00 90.25 88 ILE A C 1
ATOM 706 O O . ILE A 1 88 ? 5.508 11.982 -0.398 1.00 90.25 88 ILE A O 1
ATOM 710 N N . GLN A 1 89 ? 5.697 14.034 0.469 1.00 87.88 89 GLN A N 1
ATOM 711 C CA . GLN A 1 89 ? 7.042 14.285 -0.068 1.00 87.88 89 GLN A CA 1
ATOM 712 C C . GLN A 1 89 ? 8.091 13.693 0.882 1.00 87.88 89 GLN A C 1
ATOM 714 O O . GLN A 1 89 ? 8.593 14.381 1.773 1.00 87.88 89 GLN A O 1
ATOM 719 N N . ASP A 1 90 ? 8.328 12.391 0.744 1.00 84.69 90 ASP A N 1
ATOM 720 C CA . ASP A 1 90 ? 9.277 11.606 1.535 1.00 84.69 90 ASP A CA 1
ATOM 721 C C . ASP A 1 90 ? 9.677 10.326 0.786 1.00 84.69 90 ASP A C 1
ATOM 723 O O . ASP A 1 90 ? 9.009 9.942 -0.177 1.00 84.69 90 ASP A O 1
ATOM 727 N N . TYR A 1 91 ? 10.743 9.663 1.228 1.00 81.94 91 TYR A N 1
ATOM 728 C CA . TYR A 1 91 ? 11.178 8.360 0.709 1.00 81.94 91 TYR A CA 1
ATOM 729 C C . TYR A 1 91 ? 11.927 7.561 1.766 1.00 81.94 91 TYR A C 1
ATOM 731 O O . TYR A 1 91 ? 12.456 8.113 2.727 1.00 81.94 91 TYR A O 1
ATOM 739 N N . GLY A 1 92 ? 12.000 6.254 1.541 1.00 81.50 92 GLY A N 1
ATOM 740 C CA . GLY A 1 92 ? 12.733 5.326 2.383 1.00 81.50 92 GLY A CA 1
ATOM 741 C C . GLY A 1 92 ? 11.966 4.031 2.597 1.00 81.50 92 GLY A C 1
ATOM 742 O O . GLY A 1 92 ? 10.939 3.769 1.961 1.00 81.50 92 GLY A O 1
ATOM 743 N N . GLU A 1 93 ? 12.470 3.224 3.523 1.00 86.94 93 GLU A N 1
ATOM 744 C CA . GLU A 1 93 ? 11.769 2.028 3.969 1.00 86.94 93 GLU A CA 1
ATOM 745 C C . GLU A 1 93 ? 10.523 2.432 4.762 1.00 86.94 93 GLU A C 1
ATOM 747 O O . GLU A 1 93 ? 10.488 3.466 5.431 1.00 86.94 93 GLU A O 1
ATOM 752 N N . LEU A 1 94 ? 9.468 1.634 4.646 1.00 90.88 94 LEU A N 1
ATOM 753 C CA . LEU A 1 94 ? 8.180 1.938 5.258 1.00 90.88 94 LEU A CA 1
ATOM 754 C C . LEU A 1 94 ? 7.933 0.951 6.387 1.00 90.88 94 LEU A C 1
ATOM 756 O O . LEU A 1 94 ? 8.218 -0.235 6.235 1.00 90.88 94 LEU A O 1
ATOM 760 N N . GLU A 1 95 ? 7.351 1.426 7.482 1.00 92.75 95 GLU A N 1
ATOM 761 C CA . GLU A 1 95 ? 6.881 0.578 8.576 1.00 92.75 95 GLU A CA 1
ATOM 762 C C . GLU A 1 95 ? 5.615 1.175 9.191 1.00 92.75 95 GLU A C 1
ATOM 764 O O . GLU A 1 95 ? 5.526 2.382 9.405 1.00 92.75 95 GLU A O 1
ATOM 769 N N . TRP A 1 96 ? 4.627 0.337 9.495 1.00 92.88 96 TRP A N 1
ATOM 770 C CA . TRP A 1 96 ? 3.411 0.775 10.170 1.00 92.88 96 TRP A CA 1
ATOM 771 C C . TRP A 1 96 ? 3.380 0.303 11.619 1.00 92.88 96 TRP A C 1
ATOM 773 O O . TRP A 1 96 ? 3.799 -0.812 11.929 1.00 92.88 96 TRP A O 1
ATOM 783 N N . LEU A 1 97 ? 2.759 1.102 12.481 1.00 93.19 97 LEU A N 1
ATOM 784 C CA . LEU A 1 97 ? 2.450 0.735 13.857 1.00 93.19 97 LEU A CA 1
ATOM 785 C C . LEU A 1 97 ? 1.029 1.166 14.205 1.00 93.19 97 LEU A C 1
ATOM 787 O O . LEU A 1 97 ? 0.634 2.294 13.928 1.00 93.19 97 LEU A O 1
ATOM 791 N N . VAL A 1 98 ? 0.280 0.281 14.860 1.00 90.81 98 VAL A N 1
ATOM 792 C CA . VAL A 1 98 ? -0.993 0.632 15.498 1.00 90.81 98 VAL A CA 1
ATOM 793 C C . VAL A 1 98 ? -0.751 0.728 16.998 1.00 90.81 98 VAL A C 1
ATOM 795 O O . VAL A 1 98 ? -0.290 -0.232 17.620 1.00 90.81 98 VAL A O 1
ATOM 798 N N . LEU A 1 99 ? -1.021 1.894 17.580 1.00 90.62 99 LEU A N 1
ATOM 799 C CA . LEU A 1 99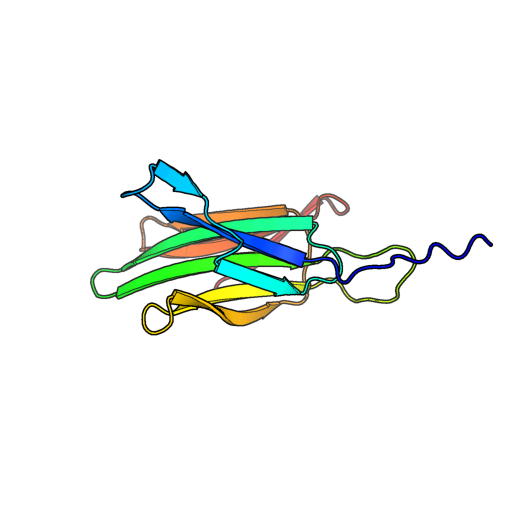 ? -0.909 2.093 19.020 1.00 90.62 99 LEU A CA 1
ATOM 800 C C . LEU A 1 99 ? -2.048 1.389 19.764 1.00 90.62 99 LEU A C 1
ATOM 802 O O . LEU A 1 99 ? -3.123 1.153 19.220 1.00 90.62 99 LEU A O 1
ATOM 806 N N . GLN A 1 100 ? -1.848 1.114 21.055 1.00 88.50 100 GLN A N 1
ATOM 807 C CA . GLN A 1 100 ? -2.915 0.577 21.917 1.00 88.50 100 GLN A CA 1
ATOM 808 C C . GLN A 1 100 ? -4.113 1.528 22.038 1.00 88.50 100 GLN A C 1
ATOM 810 O O . GLN A 1 100 ? -5.234 1.090 22.275 1.00 88.50 100 GLN A O 1
ATOM 815 N N . THR A 1 101 ? -3.868 2.825 21.876 1.00 88.81 101 THR A N 1
ATOM 816 C CA . THR A 1 101 ? -4.869 3.893 21.818 1.00 88.81 101 THR A CA 1
ATOM 817 C C . THR A 1 101 ? -5.644 3.915 20.494 1.00 88.81 101 THR A C 1
ATOM 819 O O . THR A 1 101 ? -6.672 4.580 20.399 1.00 88.81 101 THR A O 1
ATOM 822 N N . GLY A 1 102 ? -5.215 3.119 19.510 1.00 87.44 102 GLY A N 1
ATOM 823 C CA . GLY A 1 102 ? -5.882 2.916 18.231 1.00 87.44 102 GLY A CA 1
ATOM 824 C C . GLY A 1 102 ? -5.289 3.723 17.082 1.00 87.44 102 GLY A C 1
ATOM 825 O O . GLY A 1 102 ? -5.611 3.432 15.942 1.00 87.44 102 GLY A O 1
ATOM 826 N N . GLU A 1 103 ? -4.411 4.698 17.316 1.00 90.06 103 GLU A N 1
ATOM 827 C CA . GLU A 1 103 ? -3.835 5.490 16.228 1.00 90.06 103 GLU A CA 1
ATOM 828 C C . GLU A 1 103 ? -2.941 4.643 15.315 1.00 90.06 103 GLU A C 1
ATOM 830 O O . GLU A 1 103 ? -2.097 3.869 15.775 1.00 90.06 103 GLU A O 1
ATOM 835 N N . LEU A 1 104 ? -3.105 4.846 14.007 1.00 92.19 104 LEU A N 1
ATOM 836 C CA . LEU A 1 104 ? -2.238 4.296 12.972 1.00 92.19 104 LEU A CA 1
ATOM 837 C C . LEU A 1 104 ? -1.095 5.275 12.683 1.00 92.19 104 LEU A C 1
ATOM 839 O O . LEU A 1 104 ? -1.326 6.437 12.350 1.00 92.19 104 LEU A O 1
ATOM 843 N N . ILE A 1 105 ? 0.137 4.787 12.765 1.00 92.88 105 ILE A N 1
ATOM 844 C CA . ILE A 1 105 ? 1.361 5.545 12.509 1.00 92.88 105 ILE A CA 1
ATOM 845 C C . ILE A 1 105 ? 2.098 4.932 11.323 1.00 92.88 105 ILE A C 1
ATOM 847 O O . ILE A 1 105 ? 2.291 3.716 11.282 1.00 92.88 105 ILE A O 1
ATOM 851 N N . LEU A 1 106 ? 2.549 5.784 10.396 1.00 92.69 106 LEU A N 1
ATOM 852 C CA . LEU A 1 106 ? 3.495 5.425 9.341 1.00 92.69 106 LEU A CA 1
ATOM 853 C C . LEU A 1 106 ? 4.876 5.996 9.658 1.00 92.69 106 LEU A C 1
ATOM 855 O O . LEU A 1 106 ? 5.049 7.212 9.797 1.00 92.69 106 LEU A O 1
ATOM 859 N N . PHE A 1 107 ? 5.866 5.119 9.721 1.00 89.69 107 PHE A N 1
ATOM 860 C CA . PHE A 1 107 ? 7.272 5.480 9.754 1.00 89.69 107 PHE A CA 1
ATOM 861 C C . PHE A 1 107 ? 7.851 5.433 8.346 1.00 89.69 107 PHE A C 1
ATOM 863 O O . PHE A 1 107 ? 7.623 4.482 7.595 1.00 89.69 107 PHE A O 1
ATOM 870 N N . VAL A 1 108 ? 8.617 6.471 8.017 1.00 87.81 108 VAL A N 1
ATOM 871 C CA . VAL A 1 108 ? 9.462 6.515 6.825 1.00 87.81 108 VAL A CA 1
ATOM 872 C C . VAL A 1 108 ? 10.909 6.535 7.306 1.00 87.81 108 VAL A C 1
ATOM 874 O O . VAL A 1 108 ? 11.331 7.455 8.015 1.00 87.81 108 VAL A O 1
ATOM 877 N N . LEU A 1 109 ? 11.639 5.470 6.992 1.00 82.50 109 LEU A N 1
ATOM 878 C CA . LEU A 1 109 ? 13.002 5.220 7.437 1.00 82.50 109 LEU A CA 1
ATOM 879 C C . LEU A 1 109 ? 13.968 5.565 6.302 1.00 82.50 109 LEU A C 1
ATOM 881 O O . LEU A 1 109 ? 14.135 4.806 5.346 1.00 82.50 109 LEU A O 1
ATOM 885 N N . ASP A 1 110 ? 14.622 6.719 6.417 1.00 73.69 110 ASP A N 1
ATOM 886 C CA . ASP A 1 110 ? 15.657 7.128 5.469 1.00 73.69 110 ASP A CA 1
ATOM 887 C C . ASP A 1 110 ? 16.960 6.358 5.750 1.00 73.69 110 ASP A C 1
ATOM 889 O O . ASP A 1 110 ? 17.711 6.669 6.686 1.00 73.69 110 ASP A O 1
ATOM 893 N N . SER A 1 111 ? 17.235 5.355 4.912 1.00 60.47 111 SER A N 1
ATOM 894 C CA . SER A 1 111 ? 18.443 4.523 4.967 1.00 60.47 111 SER A CA 1
ATOM 895 C C . SER A 1 111 ? 19.732 5.300 4.659 1.00 60.47 111 SER A C 1
ATOM 897 O O . SER A 1 111 ? 20.822 4.838 5.004 1.00 60.47 111 SER A O 1
ATOM 899 N N . GLN A 1 112 ? 19.639 6.494 4.059 1.00 58.53 112 GLN A N 1
ATOM 900 C CA . GLN A 1 112 ? 20.785 7.323 3.676 1.00 58.53 112 GLN A CA 1
ATOM 901 C C . GLN A 1 112 ? 21.133 8.397 4.713 1.00 58.53 112 GLN A C 1
ATOM 903 O O . GLN A 1 112 ? 22.307 8.753 4.836 1.00 58.53 112 GLN A O 1
ATOM 908 N N . MET A 1 113 ? 20.159 8.921 5.467 1.00 52.66 113 MET A N 1
ATOM 909 C CA . MET A 1 113 ? 20.403 10.012 6.428 1.00 52.66 113 MET A CA 1
ATOM 910 C C . MET A 1 113 ? 20.354 9.616 7.908 1.00 52.66 113 MET A C 1
ATOM 912 O O . MET A 1 113 ? 20.693 10.452 8.749 1.00 52.66 113 MET A O 1
ATOM 916 N N . GLY A 1 114 ? 19.939 8.393 8.264 1.00 44.66 114 GLY A N 1
ATOM 917 C CA . GLY A 1 114 ? 19.789 7.996 9.67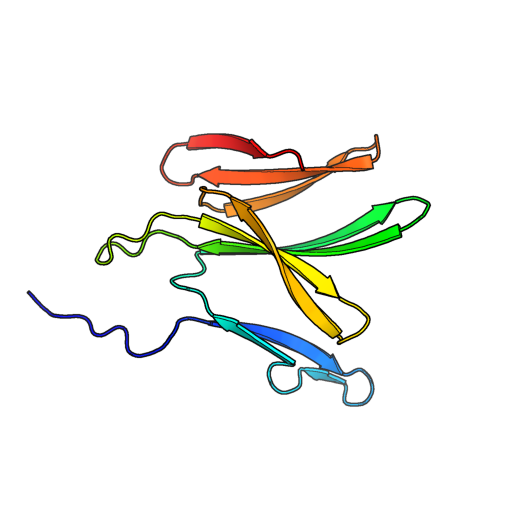3 1.00 44.66 114 GLY A CA 1
ATOM 918 C C . GLY A 1 114 ? 18.803 8.888 10.441 1.00 44.66 114 GLY A C 1
ATOM 919 O O . GLY A 1 114 ? 18.945 9.087 11.649 1.00 44.66 114 GLY A O 1
ATOM 920 N N . LYS A 1 115 ? 17.838 9.491 9.734 1.00 48.81 115 LYS A N 1
ATOM 921 C CA . LYS A 1 115 ? 16.827 10.385 10.299 1.00 48.81 115 LYS A CA 1
ATOM 922 C C . LYS A 1 115 ? 15.472 9.697 10.275 1.00 48.81 115 LYS A C 1
ATOM 924 O O . LYS A 1 115 ? 14.994 9.273 9.233 1.00 48.81 115 LYS A O 1
ATOM 929 N N . PHE A 1 116 ? 14.866 9.625 11.450 1.00 47.16 116 PHE A N 1
ATOM 930 C CA . PHE A 1 116 ? 13.531 9.092 11.665 1.00 47.16 116 PHE A CA 1
ATOM 931 C C . PHE A 1 116 ? 12.505 10.219 11.561 1.00 47.16 116 PHE A C 1
ATOM 933 O O . PHE A 1 116 ? 12.652 11.248 12.232 1.00 47.16 116 PHE A O 1
ATOM 940 N N . LYS A 1 117 ? 11.463 10.033 10.748 1.00 57.47 117 LYS A N 1
ATOM 941 C CA . LYS A 1 117 ? 10.348 10.975 10.651 1.00 57.47 117 LYS A CA 1
ATOM 942 C C . LYS A 1 117 ? 9.030 10.236 10.845 1.00 57.47 117 LYS A C 1
ATOM 944 O O . LYS A 1 117 ? 8.729 9.270 10.151 1.00 57.47 117 LYS A O 1
ATOM 949 N N . VAL A 1 118 ? 8.255 10.711 11.816 1.00 53.53 118 VAL A N 1
ATOM 950 C CA . VAL A 1 118 ? 6.903 10.221 12.088 1.00 53.53 118 VAL A CA 1
ATOM 951 C C . VAL A 1 118 ? 5.934 11.018 11.233 1.00 53.53 118 VAL A C 1
ATOM 953 O O . VAL A 1 118 ? 5.923 12.250 11.308 1.00 53.53 118 VAL A O 1
ATOM 956 N N . VAL A 1 119 ? 5.117 10.327 10.444 1.00 61.47 119 VAL A N 1
ATOM 957 C CA . VAL A 1 119 ? 3.980 10.938 9.757 1.00 61.47 119 VAL A CA 1
ATOM 958 C C . VAL A 1 119 ? 2.709 10.379 10.388 1.00 61.47 119 VAL A C 1
ATOM 960 O O . VAL A 1 119 ? 2.390 9.203 10.235 1.00 61.47 119 VAL A O 1
ATOM 963 N N . SER A 1 120 ? 2.004 11.218 11.147 1.00 44.62 120 SER A N 1
ATOM 964 C CA . SER A 1 120 ? 0.651 10.921 11.623 1.00 44.62 120 SER A CA 1
ATOM 965 C C . SER A 1 120 ? -0.357 11.326 10.548 1.00 44.62 120 SER A C 1
ATOM 967 O O . SER A 1 120 ? -0.259 12.440 10.023 1.00 44.62 120 SER A O 1
ATOM 969 N N . ALA A 1 121 ? -1.289 10.428 10.226 1.00 47.66 121 ALA A N 1
ATOM 970 C CA . ALA A 1 121 ? -2.453 10.730 9.394 1.00 47.66 121 ALA A CA 1
ATOM 971 C C . ALA A 1 121 ? -3.511 11.520 10.178 1.00 47.66 121 ALA A C 1
ATOM 973 O O . ALA A 1 121 ? -3.630 11.285 11.403 1.00 47.66 121 ALA A O 1
#

Radius of gyration: 16.38 Å; Cα contacts (8 Å, |Δi|>4): 246; chains: 1; bounding box: 44×37×44 Å

Organism: Araneus ventricosus (NCBI:txid182803)

Solvent-accessible surface area (backbone atoms only — not comparable to full-atom values): 7424 Å² total; per-residue (Å²): 134,82,86,77,79,77,83,65,84,36,63,52,71,40,66,52,80,36,78,92,78,72,40,67,56,75,63,74,41,78,40,85,34,88,37,74,71,24,75,47,78,44,83,50,72,58,99,88,49,75,46,43,37,41,37,36,18,22,44,65,49,98,88,48,99,54,80,38,28,27,39,34,23,34,55,36,83,90,80,72,44,73,39,87,68,49,79,45,89,40,48,36,46,70,48,77,46,72,46,97,89,64,53,64,38,43,39,38,40,29,87,86,72,80,51,83,48,83,46,77,123

Secondary structure (DSSP, 8-state):
-------S-EEEEE--EETTTTEE-S-SEEEEES-EEEEEEEEEE-SS-EEEEEEEEEPPPTTS-PPPEEEEEEEETTTTEEEEEEEES--SEEEEEE-TTS-EEEEEE-TTT--EEEEE-

Nearest PDB structures (foldseek):
  2kxg-assembly1_A  TM=5.574E-01  e=3.899E+00  Cucurbita maxima
  2f25-assembly1_A  TM=3.294E-01  e=2.702E+00  Homo sapiens
  2f27-assembly2_B  TM=3.730E-01  e=5.628E+00  Homo sapiens
  2f27-assembly1_A  TM=3.689E-01  e=5.931E+00  Homo sapiens

Sequence (121 aa):
MRDIYVDGENTVDVYFWNSEGSTFSSPGQIIASTYAESVLLMSYATEYSSFIFLAIAEGKIPMVQNEPRLVIYRYDDSNGLFQKYQVIQDYGELEWLVLQTGELILFVLDSQMGKFKVVSA

Foldseek 3Di:
DDPPPPPDQDWDFAWDQDPVVRDTDGRPDIHGANAFPEWDWDWADDPVDIKIKIKTWHDDDPVDPDQTKIWIWIQDPVSRDTDTDDIDRAHAYWDWDQDPVRFIWIWHQDPPPRDTDIDGD

pLDDT: mean 81.32, std 16.81, range [36.31, 97.25]